Protein AF-A0A929HVC9-F1 (afdb_monomer)

Radius of gyration: 13.67 Å; Cα contacts (8 Å, |Δi|>4): 60; chains: 1; bounding box: 38×27×30 Å

Solvent-accessible surface area (backbone atoms only — not comparable to full-atom values): 5868 Å² total; per-residue (Å²): 137,88,75,85,56,88,91,49,75,84,80,54,59,65,69,59,40,28,54,51,38,37,42,40,75,72,68,64,44,49,73,66,63,51,45,74,68,36,89,44,72,69,48,35,48,42,48,53,56,51,56,54,74,76,51,55,70,66,62,51,48,63,79,40,71,88,71,69,91,45,94,88,59,50,67,64,58,53,49,54,51,50,49,53,54,34,52,51,53,55,67,66,68,75,122

Secondary structure (DSSP, 8-state):
-----TT-GGGS-HHHHHHHHHHHHTS---HHHHHHH--SHHHHHHHHHHHGGGS-HHHHHHHHTTT-S-TT--HHHHHHHHHHHHHHHHHH---

Foldseek 3Di:
DDDPPVPAPVVADLVLLLVLLCCCPVVVDDLVNQCVVDPDPNSNVSSVLSVCLPPDLVVVCVVCVPPDPDPVDDVSVRSVVSVVVSVVVNVVPPD

Structure (mmCIF, N/CA/C/O backbone):
data_AF-A0A929HVC9-F1
#
_entry.id   AF-A0A929HVC9-F1
#
loop_
_atom_site.group_PDB
_atom_site.id
_atom_site.type_symbol
_atom_site.label_atom_id
_atom_site.label_alt_id
_atom_site.label_comp_id
_atom_site.label_asym_id
_atom_site.label_entity_id
_atom_site.label_seq_id
_atom_site.pdbx_PDB_ins_code
_atom_site.Cartn_x
_atom_site.Cartn_y
_atom_site.Cartn_z
_atom_site.occupancy
_atom_site.B_iso_or_equiv
_atom_site.auth_seq_id
_atom_site.auth_comp_id
_atom_site.auth_asym_id
_atom_site.auth_atom_id
_atom_site.pdbx_PDB_model_num
ATOM 1 N N . MET A 1 1 ? 26.006 -8.790 4.795 1.00 39.56 1 MET A N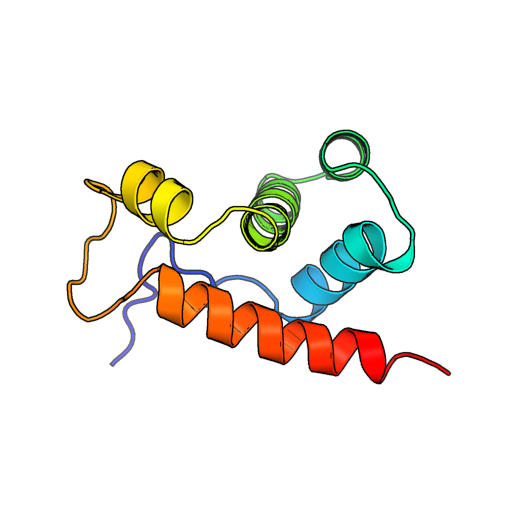 1
ATOM 2 C CA . MET A 1 1 ? 24.552 -8.934 5.046 1.00 39.56 1 MET A CA 1
ATOM 3 C C . MET A 1 1 ? 24.078 -7.722 5.834 1.00 39.56 1 MET A C 1
ATOM 5 O O . MET A 1 1 ? 24.870 -7.218 6.614 1.00 39.56 1 MET A O 1
ATOM 9 N N . ASN A 1 2 ? 22.846 -7.261 5.589 1.00 45.41 2 ASN A N 1
ATOM 10 C CA . ASN A 1 2 ? 22.229 -5.994 6.030 1.00 45.41 2 ASN A CA 1
ATOM 11 C C . ASN A 1 2 ? 22.705 -4.718 5.319 1.00 45.41 2 ASN A C 1
ATOM 13 O O . ASN A 1 2 ? 23.538 -3.968 5.814 1.00 45.41 2 ASN A O 1
ATOM 17 N N . LYS A 1 3 ? 22.084 -4.430 4.173 1.00 42.53 3 LYS A N 1
ATOM 18 C CA . LYS A 1 3 ? 21.733 -3.056 3.810 1.00 42.53 3 LYS A CA 1
ATOM 19 C C . LYS A 1 3 ? 20.222 -3.061 3.669 1.00 42.53 3 LYS A C 1
ATOM 21 O O . LYS A 1 3 ? 19.734 -3.718 2.759 1.00 42.53 3 LYS A O 1
ATOM 26 N N . ASP A 1 4 ? 19.511 -2.415 4.586 1.00 48.88 4 ASP A N 1
ATOM 27 C CA . ASP A 1 4 ? 18.119 -2.029 4.358 1.00 48.88 4 ASP A CA 1
ATOM 28 C C . ASP A 1 4 ? 18.124 -1.164 3.089 1.00 48.88 4 ASP A C 1
ATOM 30 O O . ASP A 1 4 ? 18.659 -0.048 3.132 1.00 48.88 4 ASP A O 1
ATOM 34 N N . PRO A 1 5 ? 17.679 -1.668 1.924 1.00 55.66 5 PRO A N 1
ATOM 35 C CA . PRO A 1 5 ? 17.754 -0.887 0.704 1.00 55.66 5 PRO A CA 1
ATOM 36 C C . PRO A 1 5 ? 16.753 0.251 0.868 1.00 55.66 5 PRO A C 1
ATOM 38 O O . PRO A 1 5 ? 15.561 0.010 1.094 1.00 55.66 5 PRO A O 1
ATOM 41 N N . LYS A 1 6 ? 17.226 1.499 0.802 1.00 57.09 6 LYS A N 1
ATOM 42 C CA . LYS A 1 6 ? 16.339 2.664 0.805 1.00 57.09 6 LYS A CA 1
ATOM 43 C C . LYS A 1 6 ? 15.305 2.457 -0.309 1.00 57.09 6 LYS A C 1
ATOM 45 O O . LYS A 1 6 ? 15.669 2.258 -1.458 1.00 57.09 6 LYS A O 1
ATOM 50 N N . GLY A 1 7 ? 14.021 2.437 0.050 1.00 63.19 7 GLY A N 1
ATOM 51 C CA . GLY A 1 7 ? 12.928 2.210 -0.906 1.00 63.19 7 GLY A CA 1
ATOM 52 C C . GLY A 1 7 ? 12.459 0.756 -1.070 1.00 63.19 7 GLY A C 1
ATOM 53 O O . GLY A 1 7 ? 11.621 0.499 -1.927 1.00 63.19 7 GLY A O 1
ATOM 54 N N . CYS A 1 8 ? 12.933 -0.194 -0.257 1.00 74.19 8 CYS A N 1
ATOM 55 C CA . CYS A 1 8 ? 12.420 -1.567 -0.272 1.00 74.19 8 CYS A CA 1
ATOM 56 C C . CYS A 1 8 ? 11.123 -1.720 0.541 1.00 74.19 8 CYS A C 1
ATOM 58 O O . CYS A 1 8 ? 11.011 -1.174 1.637 1.00 74.19 8 CYS A O 1
ATOM 60 N N . PHE A 1 9 ? 10.179 -2.540 0.065 1.00 75.94 9 PHE A N 1
ATOM 61 C CA . PHE A 1 9 ? 8.954 -2.867 0.809 1.00 75.94 9 PHE A CA 1
ATOM 62 C C . PHE A 1 9 ? 9.227 -3.590 2.139 1.00 75.94 9 PHE A C 1
ATOM 64 O O . PHE A 1 9 ? 8.414 -3.514 3.054 1.00 75.94 9 PHE A O 1
ATOM 71 N N . CYS A 1 10 ? 10.379 -4.259 2.271 1.00 75.88 10 CYS A N 1
ATOM 72 C CA . CYS A 1 10 ? 10.752 -5.012 3.472 1.00 75.88 10 CYS A CA 1
ATOM 73 C C . CYS A 1 10 ? 10.900 -4.146 4.732 1.00 75.88 10 CYS A C 1
ATOM 75 O O . CYS A 1 10 ? 10.902 -4.694 5.830 1.00 75.88 10 CYS 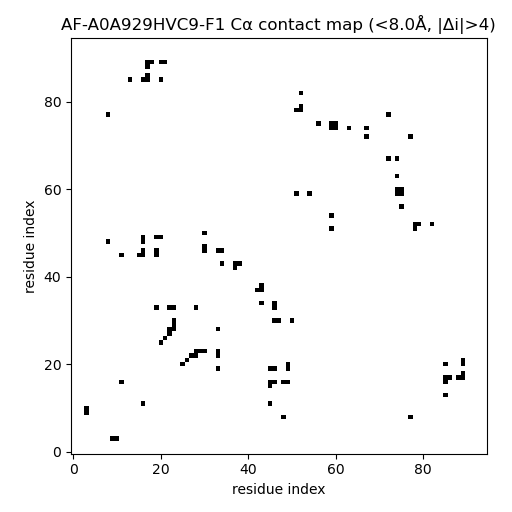A O 1
ATOM 77 N N . LYS A 1 11 ? 11.005 -2.816 4.592 1.00 83.00 11 LYS A N 1
ATOM 78 C CA . LYS A 1 11 ? 11.071 -1.897 5.738 1.00 83.00 11 LYS A CA 1
ATOM 79 C C . LYS A 1 11 ? 9.713 -1.674 6.415 1.00 83.00 11 LYS A C 1
ATOM 81 O O . LYS A 1 11 ? 9.666 -1.133 7.515 1.00 83.00 11 LYS A O 1
ATOM 86 N N . TYR A 1 12 ? 8.612 -2.043 5.756 1.00 88.00 12 TYR A N 1
ATOM 87 C CA . TYR A 1 12 ? 7.261 -1.835 6.272 1.00 88.00 12 TYR A CA 1
ATOM 88 C C . TYR A 1 12 ? 6.746 -3.072 6.998 1.00 88.00 12 TYR A C 1
ATOM 90 O O . TYR A 1 12 ? 7.067 -4.213 6.661 1.00 88.00 12 TYR A O 1
ATOM 98 N N . SER A 1 13 ? 5.895 -2.840 7.994 1.00 90.88 13 SER A N 1
ATOM 99 C CA . SER A 1 13 ? 5.253 -3.920 8.732 1.00 90.88 13 SER A CA 1
ATOM 100 C C . SER A 1 13 ? 4.240 -4.634 7.845 1.00 90.88 13 SER A C 1
ATOM 102 O O . SER A 1 13 ? 3.237 -4.052 7.432 1.00 90.88 13 SER A O 1
ATOM 104 N N . ILE A 1 14 ? 4.451 -5.931 7.612 1.00 91.06 14 ILE A N 1
ATOM 105 C CA . ILE A 1 14 ? 3.517 -6.742 6.824 1.00 91.06 14 ILE A CA 1
ATOM 106 C C . ILE A 1 14 ? 2.109 -6.775 7.438 1.00 91.06 14 ILE A C 1
ATOM 108 O O . ILE A 1 14 ? 1.122 -6.812 6.712 1.00 91.06 14 ILE A O 1
ATOM 112 N N . ASN A 1 15 ? 2.001 -6.682 8.769 1.00 93.38 15 ASN A N 1
ATOM 113 C CA . ASN A 1 15 ? 0.713 -6.598 9.457 1.00 93.38 15 ASN A CA 1
ATOM 114 C C . ASN A 1 15 ? -0.021 -5.295 9.121 1.00 93.38 15 ASN A C 1
ATOM 116 O O . ASN A 1 15 ? -1.213 -5.332 8.835 1.00 93.38 15 ASN A O 1
ATOM 120 N N . LYS A 1 16 ? 0.695 -4.164 9.098 1.00 94.94 16 LYS A N 1
ATOM 121 C CA . LYS A 1 16 ? 0.113 -2.860 8.753 1.00 94.94 16 LYS A CA 1
ATOM 122 C C . LYS A 1 16 ? -0.315 -2.806 7.293 1.00 94.94 16 LYS A C 1
ATOM 124 O O . LYS A 1 16 ? -1.443 -2.423 6.999 1.00 94.94 16 LYS A O 1
ATOM 129 N N . LEU A 1 17 ? 0.531 -3.311 6.396 1.00 95.38 17 LEU A N 1
ATOM 130 C CA . LEU A 1 17 ? 0.181 -3.460 4.984 1.00 95.38 17 LEU A CA 1
ATOM 131 C C . LEU A 1 17 ? -1.043 -4.366 4.787 1.00 95.38 17 LEU A C 1
ATOM 133 O O . LEU A 1 17 ? -1.885 -4.069 3.945 1.00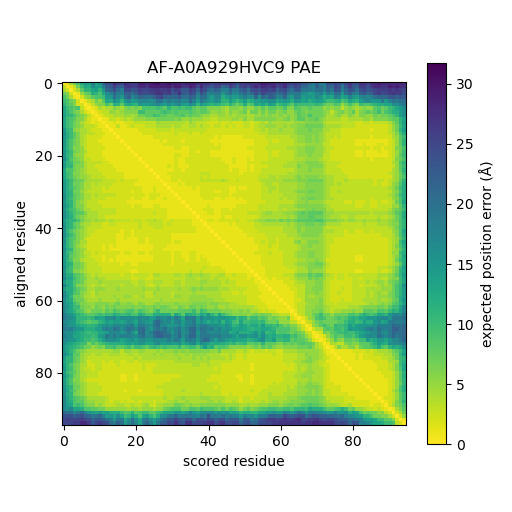 95.38 17 LEU A O 1
ATOM 137 N N . ALA A 1 18 ? -1.179 -5.444 5.565 1.00 95.69 18 ALA A N 1
ATOM 138 C CA . ALA A 1 18 ? -2.349 -6.317 5.502 1.00 95.69 18 ALA A CA 1
ATOM 139 C C . ALA A 1 18 ? -3.633 -5.629 5.989 1.00 95.69 18 ALA A C 1
ATOM 141 O O . ALA A 1 18 ? -4.687 -5.828 5.387 1.00 95.69 18 ALA A O 1
ATOM 142 N N . ASP A 1 19 ? -3.556 -4.803 7.034 1.00 95.31 19 ASP A N 1
ATOM 143 C CA . ASP A 1 19 ? -4.707 -4.038 7.524 1.00 95.31 19 ASP A CA 1
ATOM 144 C C . ASP A 1 19 ? -5.161 -2.999 6.480 1.00 95.31 19 ASP A C 1
ATOM 146 O O . ASP A 1 19 ? -6.350 -2.902 6.169 1.00 95.31 19 ASP A O 1
ATOM 150 N N . VAL A 1 20 ? -4.215 -2.297 5.846 1.00 96.62 20 VAL A N 1
ATOM 151 C CA . VAL A 1 20 ? -4.500 -1.369 4.737 1.00 96.62 20 VAL A CA 1
ATOM 152 C C . VAL A 1 20 ? -5.079 -2.108 3.524 1.00 96.62 20 VAL A C 1
ATOM 154 O O . VAL A 1 20 ? -6.070 -1.668 2.938 1.00 96.62 20 VAL A O 1
ATOM 157 N N . ALA A 1 21 ? -4.508 -3.259 3.160 1.00 96.25 21 ALA A N 1
ATOM 158 C CA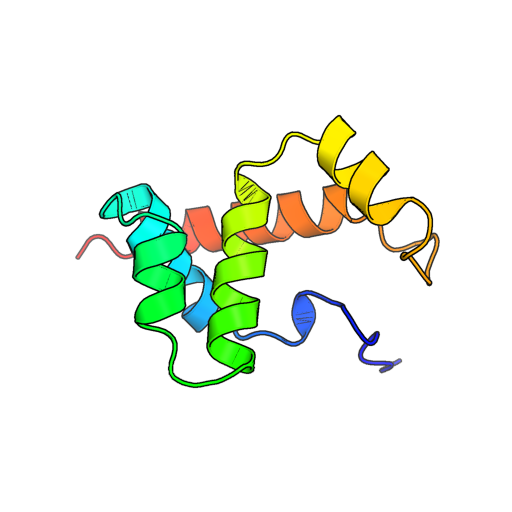 . ALA A 1 21 ? -4.995 -4.089 2.059 1.00 96.25 21 ALA A CA 1
ATOM 159 C C . ALA A 1 21 ? -6.406 -4.622 2.306 1.00 96.25 21 ALA A C 1
ATOM 161 O O . ALA A 1 21 ? -7.204 -4.665 1.373 1.00 96.25 21 ALA A O 1
ATOM 162 N N . ARG A 1 22 ? -6.751 -4.976 3.548 1.00 95.31 22 ARG A N 1
ATOM 163 C CA . ARG A 1 22 ? -8.126 -5.334 3.909 1.00 95.31 22 ARG A CA 1
ATOM 164 C C . ARG A 1 22 ? -9.073 -4.156 3.680 1.00 95.31 22 ARG A C 1
ATOM 166 O O . ARG A 1 22 ? -10.079 -4.327 2.995 1.00 95.31 22 ARG A O 1
ATOM 173 N N . GLY A 1 23 ? -8.713 -2.969 4.170 1.00 95.06 23 GLY A N 1
ATOM 174 C CA . GLY A 1 23 ? -9.497 -1.751 3.956 1.00 95.06 23 GLY A CA 1
ATOM 175 C C . GLY A 1 23 ? -9.760 -1.473 2.471 1.00 95.06 23 GLY A C 1
ATOM 176 O O . GLY A 1 23 ? -10.885 -1.182 2.074 1.00 95.06 23 GLY A O 1
ATOM 177 N N . LYS A 1 24 ? -8.737 -1.624 1.625 1.00 96.06 24 LYS A N 1
ATOM 178 C CA . LYS A 1 24 ? -8.853 -1.382 0.182 1.00 96.06 24 LYS A CA 1
ATOM 179 C C . LYS A 1 24 ? -9.630 -2.475 -0.562 1.00 96.06 24 LYS A C 1
ATOM 181 O O . LYS A 1 24 ? -10.529 -2.173 -1.340 1.00 96.06 24 LYS A O 1
ATOM 186 N N . PHE A 1 25 ? -9.267 -3.741 -0.360 1.00 94.56 25 PHE A N 1
ATOM 187 C CA . PHE A 1 25 ? -9.701 -4.848 -1.223 1.00 94.56 25 PHE A CA 1
ATOM 188 C C . PHE A 1 25 ? -10.893 -5.639 -0.700 1.00 94.56 25 PHE A C 1
ATOM 190 O O . PHE A 1 25 ? -11.589 -6.264 -1.494 1.00 94.56 25 PHE A O 1
ATOM 197 N N . VAL A 1 26 ? -11.122 -5.628 0.613 1.00 93.81 26 VAL A N 1
ATOM 198 C CA . VAL A 1 26 ? -12.2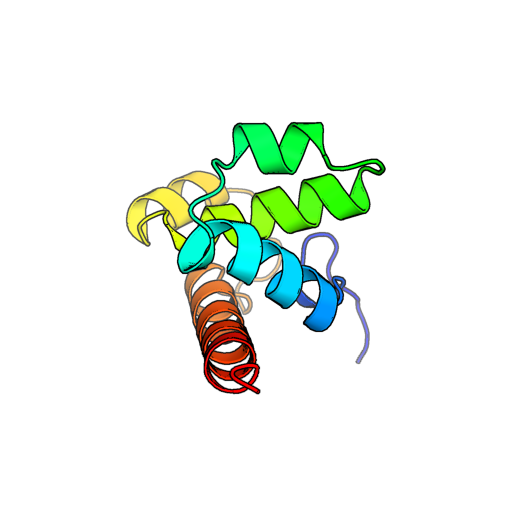36 -6.345 1.250 1.00 93.81 26 VAL A CA 1
ATOM 199 C C . VAL A 1 26 ? -13.346 -5.372 1.632 1.00 93.81 26 VAL A C 1
ATOM 201 O O . VAL A 1 26 ? -14.515 -5.656 1.410 1.00 93.81 26 VAL A O 1
ATOM 204 N N . GLU A 1 27 ? -12.983 -4.214 2.181 1.00 94.94 27 GLU A N 1
ATOM 205 C CA . GLU A 1 27 ? -13.941 -3.187 2.616 1.00 94.94 27 GLU A CA 1
ATOM 206 C C . GLU A 1 27 ? -14.212 -2.130 1.531 1.00 94.94 27 GLU A C 1
ATOM 208 O O . GLU A 1 27 ? -15.007 -1.219 1.742 1.00 94.94 27 GLU A O 1
ATOM 213 N N . HIS A 1 28 ? -13.572 -2.257 0.362 1.00 94.94 28 HIS A N 1
ATOM 214 C CA . HIS A 1 28 ? -13.763 -1.402 -0.816 1.00 94.94 28 HIS A CA 1
ATOM 215 C C . HIS A 1 28 ? -13.534 0.101 -0.581 1.00 94.94 28 HIS A C 1
ATOM 217 O O . HIS A 1 28 ? -14.098 0.937 -1.289 1.00 94.94 28 HIS A O 1
ATOM 223 N N . ARG A 1 29 ? -12.680 0.467 0.381 1.00 96.94 29 ARG A N 1
ATOM 224 C CA . ARG A 1 29 ? -12.283 1.865 0.593 1.00 96.94 29 ARG A CA 1
ATOM 225 C C . ARG A 1 29 ? -11.388 2.341 -0.548 1.00 96.94 29 ARG A C 1
ATOM 227 O O . ARG A 1 29 ? -10.481 1.621 -0.978 1.00 96.94 29 ARG A O 1
ATOM 234 N N . SER A 1 30 ? -11.609 3.565 -1.027 1.00 96.06 30 SER A N 1
ATOM 235 C CA . SER A 1 30 ? -10.779 4.119 -2.097 1.00 96.06 30 SER A CA 1
ATOM 236 C C . SER A 1 30 ? -9.363 4.429 -1.592 1.00 96.06 30 SER A C 1
ATOM 238 O O . SER A 1 30 ? -9.128 4.613 -0.396 1.00 96.06 30 SER A O 1
ATOM 240 N N . THR A 1 31 ? -8.392 4.519 -2.508 1.00 95.50 31 THR A N 1
ATOM 241 C CA . THR A 1 31 ? -7.033 4.961 -2.146 1.00 95.50 31 THR A CA 1
ATOM 242 C C . THR A 1 31 ? -7.045 6.373 -1.550 1.00 95.50 31 THR A C 1
ATOM 244 O O . THR A 1 31 ? -6.249 6.645 -0.656 1.00 95.50 31 THR A O 1
ATOM 247 N N . ILE A 1 32 ? -7.959 7.247 -1.994 1.00 96.50 32 ILE A N 1
ATOM 248 C CA . ILE A 1 32 ? -8.104 8.609 -1.460 1.00 96.50 32 ILE A CA 1
ATOM 249 C C . ILE A 1 32 ? -8.567 8.551 0.002 1.00 96.50 32 ILE A C 1
ATOM 251 O O . ILE A 1 32 ? -7.883 9.094 0.862 1.00 96.50 32 ILE A O 1
ATOM 255 N N . ASP A 1 33 ? -9.626 7.794 0.312 1.00 97.25 33 ASP A N 1
ATOM 256 C CA . ASP A 1 33 ? -10.144 7.677 1.689 1.00 97.25 33 ASP A CA 1
ATOM 257 C C . ASP A 1 33 ? -9.098 7.110 2.661 1.00 97.25 33 ASP A C 1
ATOM 259 O O . ASP A 1 33 ? -9.040 7.470 3.841 1.00 97.25 33 ASP A O 1
ATOM 263 N N . LEU A 1 34 ? -8.286 6.163 2.182 1.00 97.25 34 LEU A N 1
ATOM 264 C CA . LEU A 1 34 ? -7.203 5.564 2.959 1.00 97.25 34 LEU A CA 1
ATOM 265 C C . LEU A 1 34 ? -6.067 6.566 3.195 1.00 97.25 34 LEU A C 1
ATOM 267 O O . LEU A 1 34 ? -5.564 6.647 4.314 1.00 97.25 34 LEU A O 1
ATOM 271 N N . MET A 1 35 ? -5.705 7.353 2.178 1.00 97.12 35 MET A N 1
ATOM 272 C CA . MET A 1 35 ? -4.702 8.416 2.294 1.00 97.12 35 MET A CA 1
ATOM 273 C C . MET A 1 35 ? -5.139 9.525 3.253 1.00 97.12 35 MET A C 1
ATOM 275 O O . MET A 1 35 ? -4.330 9.986 4.053 1.00 97.12 35 MET A O 1
ATOM 279 N N . GLU A 1 36 ? -6.407 9.931 3.218 1.00 97.00 36 GLU A N 1
ATOM 280 C CA . GLU A 1 36 ? -6.952 10.944 4.133 1.00 97.00 36 GLU A CA 1
ATOM 281 C C . GLU A 1 36 ? -6.998 10.459 5.587 1.00 97.00 36 GLU A C 1
ATOM 283 O O . GLU A 1 36 ? -6.868 11.249 6.521 1.00 97.00 36 GLU A O 1
ATOM 288 N N . SER A 1 37 ? -7.142 9.148 5.792 1.00 95.25 37 SER A N 1
ATOM 289 C CA . SER A 1 37 ? -7.126 8.537 7.126 1.00 95.25 37 SER A CA 1
ATOM 290 C C . SER A 1 37 ? -5.717 8.341 7.697 1.00 95.25 37 SER A C 1
ATOM 292 O O . SER A 1 37 ? -5.583 8.091 8.898 1.00 95.25 37 SER A O 1
ATOM 294 N N . ALA A 1 38 ? -4.679 8.418 6.860 1.00 96.62 38 ALA A N 1
ATOM 295 C CA . ALA A 1 38 ? -3.293 8.223 7.263 1.00 96.62 38 ALA A CA 1
ATOM 296 C C . ALA A 1 38 ? -2.771 9.449 8.030 1.00 96.62 38 ALA A C 1
ATOM 298 O O . ALA A 1 38 ? -2.811 10.583 7.554 1.00 96.62 38 ALA A O 1
ATOM 299 N N . LYS A 1 39 ? -2.241 9.219 9.230 1.00 95.69 39 LYS A N 1
ATOM 300 C CA . LYS A 1 39 ? -1.777 10.256 10.165 1.00 95.69 39 LYS A CA 1
ATOM 301 C C . LYS A 1 39 ? -0.275 10.502 10.098 1.00 95.69 39 LYS A C 1
ATOM 303 O O . LYS A 1 39 ? 0.216 11.453 10.702 1.00 95.69 39 LYS A O 1
ATOM 308 N N . SER A 1 40 ? 0.464 9.645 9.401 1.00 95.12 40 SER A N 1
ATOM 309 C CA . SER A 1 40 ? 1.914 9.758 9.251 1.00 95.12 40 SER A CA 1
ATOM 310 C C . SER A 1 40 ? 2.355 9.461 7.824 1.00 95.12 40 SER A C 1
ATOM 312 O O . SER A 1 40 ? 1.659 8.774 7.080 1.00 95.12 40 SER A O 1
ATOM 314 N N . GLU A 1 41 ? 3.542 9.940 7.454 1.00 93.69 41 GLU A N 1
ATOM 315 C CA . GLU A 1 41 ? 4.141 9.625 6.151 1.00 93.69 41 GLU A CA 1
ATOM 316 C C . GLU A 1 41 ? 4.373 8.118 5.982 1.00 93.69 41 GLU A C 1
ATOM 318 O O . GLU A 1 41 ? 4.155 7.584 4.902 1.00 93.69 41 GLU A O 1
ATOM 323 N N . THR A 1 42 ? 4.701 7.401 7.062 1.00 92.38 42 THR A N 1
ATOM 324 C CA . THR A 1 42 ? 4.798 5.935 7.035 1.00 92.38 42 THR A CA 1
ATOM 325 C C . THR A 1 42 ? 3.462 5.281 6.683 1.00 92.38 42 THR A C 1
ATOM 327 O O . THR A 1 42 ? 3.430 4.372 5.862 1.00 92.38 42 THR A O 1
ATOM 330 N N . GLU A 1 43 ? 2.352 5.742 7.262 1.00 94.56 43 GLU A N 1
ATOM 331 C CA . GLU A 1 43 ? 1.022 5.203 6.939 1.00 94.56 43 GLU A CA 1
ATOM 332 C C . GLU A 1 43 ? 0.608 5.550 5.500 1.00 94.56 43 GLU A C 1
ATOM 334 O O . GLU A 1 43 ? 0.031 4.718 4.803 1.00 94.56 43 GLU A O 1
ATOM 339 N N . LYS A 1 44 ? 0.950 6.747 5.007 1.00 95.44 44 LYS A N 1
ATOM 340 C CA . LYS A 1 44 ? 0.722 7.115 3.598 1.00 95.44 44 LYS A CA 1
ATOM 341 C C . LYS A 1 44 ? 1.528 6.23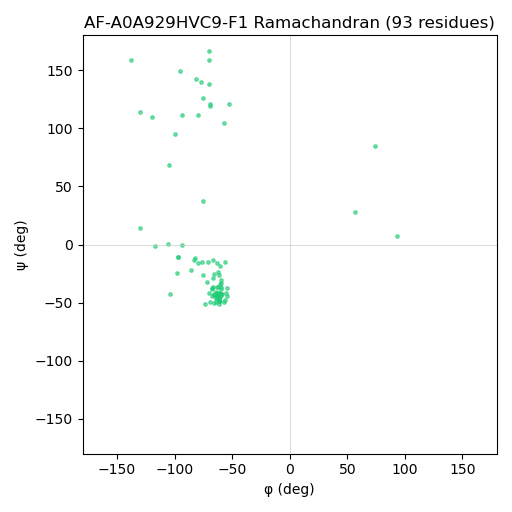5 2.647 1.00 95.44 44 LYS A C 1
ATOM 343 O O . LYS A 1 44 ? 0.998 5.777 1.636 1.00 95.44 44 LYS A O 1
ATOM 348 N N . ASP A 1 45 ? 2.782 5.957 2.985 1.00 93.19 45 ASP A N 1
ATOM 349 C CA . ASP A 1 45 ? 3.621 5.029 2.234 1.00 93.19 45 ASP A CA 1
ATOM 350 C C . ASP A 1 45 ? 3.004 3.620 2.196 1.00 93.19 45 ASP A C 1
ATOM 352 O O . ASP A 1 45 ? 2.975 2.988 1.141 1.00 93.19 45 ASP A O 1
ATOM 356 N N . GLU A 1 46 ? 2.471 3.127 3.318 1.00 95.19 46 GLU A N 1
ATOM 357 C CA . GLU A 1 46 ? 1.777 1.834 3.380 1.00 95.19 46 GLU A CA 1
ATOM 358 C C . GLU A 1 46 ? 0.567 1.801 2.428 1.00 95.19 46 GLU A C 1
ATOM 360 O O . GLU A 1 46 ? 0.400 0.839 1.671 1.00 95.19 46 GLU A O 1
ATOM 365 N N . VAL A 1 47 ? -0.231 2.876 2.389 1.00 96.38 47 VAL A N 1
ATOM 366 C CA . VAL A 1 47 ? -1.349 3.033 1.440 1.00 96.38 47 VAL A CA 1
ATOM 367 C C . VAL A 1 47 ? -0.870 3.068 -0.009 1.00 96.38 47 VAL A C 1
ATOM 369 O O . VAL A 1 47 ? -1.469 2.413 -0.871 1.00 96.38 47 VAL A O 1
ATOM 372 N N . ALA A 1 48 ? 0.216 3.787 -0.296 1.00 92.94 48 ALA A N 1
ATOM 373 C CA . ALA A 1 48 ? 0.799 3.845 -1.632 1.00 92.94 48 ALA A CA 1
ATOM 374 C C . ALA A 1 48 ? 1.266 2.458 -2.097 1.00 92.94 48 ALA A C 1
ATOM 376 O O . ALA A 1 48 ? 0.931 2.033 -3.202 1.00 92.94 48 ALA A O 1
ATOM 377 N N . ILE A 1 49 ? 1.967 1.715 -1.238 1.00 92.38 49 ILE A N 1
ATOM 378 C CA . ILE A 1 49 ? 2.480 0.371 -1.537 1.00 92.38 49 ILE A CA 1
ATOM 379 C C . ILE A 1 49 ? 1.347 -0.598 -1.843 1.00 92.38 49 ILE A C 1
ATOM 381 O O . ILE A 1 49 ? 1.398 -1.299 -2.852 1.00 92.38 49 ILE A O 1
ATOM 385 N N . VAL A 1 50 ? 0.315 -0.626 -1.000 1.00 94.62 50 VAL A N 1
ATOM 386 C CA . VAL A 1 50 ? -0.854 -1.485 -1.222 1.00 94.62 50 VAL A CA 1
ATOM 387 C C . VAL A 1 50 ? -1.576 -1.098 -2.513 1.00 94.62 50 VAL A C 1
ATOM 389 O O . VAL A 1 50 ? -2.030 -1.969 -3.252 1.00 94.62 50 VAL A O 1
ATOM 392 N N . SER A 1 51 ? -1.635 0.195 -2.837 1.00 93.81 51 SER A N 1
ATOM 393 C CA . SER A 1 51 ? -2.254 0.667 -4.079 1.00 93.81 51 SER A CA 1
ATOM 394 C C . SER A 1 51 ? -1.503 0.214 -5.338 1.00 93.81 51 SER A C 1
ATOM 396 O O . SER A 1 51 ? -2.131 0.023 -6.377 1.00 93.81 51 SER A O 1
ATOM 398 N N . LEU A 1 52 ? -0.194 -0.063 -5.256 1.00 91.00 52 LEU A N 1
ATOM 399 C CA . LEU A 1 52 ? 0.574 -0.626 -6.377 1.00 91.00 52 LEU A CA 1
ATOM 400 C C . LEU A 1 52 ? 0.154 -2.057 -6.750 1.00 91.00 52 LEU A C 1
ATOM 402 O O . LEU A 1 52 ? 0.552 -2.544 -7.810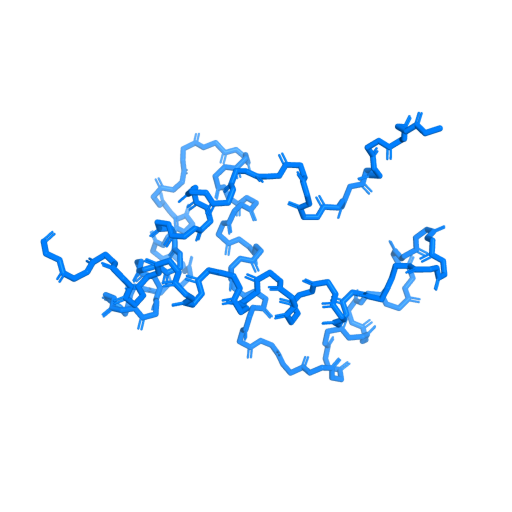 1.00 91.00 52 LEU A O 1
ATOM 406 N N . PHE A 1 53 ? -0.626 -2.751 -5.913 1.00 92.50 53 PHE A N 1
ATOM 407 C CA . PHE A 1 53 ? -1.099 -4.112 -6.200 1.00 92.50 53 PHE A CA 1
ATOM 408 C C . PHE A 1 53 ? -2.153 -4.180 -7.310 1.00 92.50 53 PHE A C 1
ATOM 410 O O . PHE A 1 53 ? -2.373 -5.280 -7.832 1.00 92.50 53 PHE A O 1
ATOM 417 N N . ASP A 1 54 ? -2.751 -3.038 -7.663 1.00 90.94 54 ASP A N 1
ATOM 418 C CA . ASP A 1 54 ? -3.741 -2.885 -8.741 1.00 90.94 54 ASP A CA 1
ATOM 419 C C . ASP A 1 54 ? -3.143 -2.388 -10.053 1.00 90.94 54 ASP A C 1
ATOM 421 O O . ASP A 1 54 ? -3.809 -2.392 -11.083 1.00 90.94 54 ASP A O 1
ATOM 425 N N . VAL A 1 55 ? -1.887 -1.954 -10.021 1.00 90.62 55 VAL A N 1
ATOM 426 C CA . VAL A 1 55 ? -1.169 -1.508 -11.213 1.00 90.62 55 VAL A CA 1
ATOM 427 C C . VAL A 1 55 ? -0.732 -2.747 -11.996 1.00 90.62 55 VAL A C 1
ATOM 429 O O . VAL A 1 55 ? -0.302 -3.743 -11.409 1.00 90.62 55 VAL A O 1
ATOM 432 N N . ASP A 1 56 ? -0.820 -2.737 -13.319 1.00 91.75 56 ASP A N 1
ATOM 433 C CA . ASP A 1 56 ? -0.296 -3.833 -14.136 1.00 91.75 56 ASP A CA 1
ATOM 434 C C . ASP A 1 56 ? 1.249 -3.864 -14.116 1.00 91.75 56 ASP A C 1
ATOM 436 O O . ASP A 1 56 ? 1.913 -2.960 -13.601 1.00 91.75 56 ASP A O 1
ATOM 440 N N . ASP A 1 57 ? 1.846 -4.966 -14.578 1.00 89.81 57 ASP A N 1
ATOM 441 C CA . ASP A 1 57 ? 3.307 -5.125 -14.543 1.00 89.81 57 ASP A CA 1
ATOM 442 C C . ASP A 1 57 ? 4.023 -4.131 -15.475 1.00 89.81 57 ASP A C 1
ATOM 444 O O . ASP A 1 57 ? 5.098 -3.650 -15.118 1.00 89.81 57 ASP A O 1
ATOM 448 N N . GLU A 1 58 ? 3.449 -3.816 -16.640 1.00 88.50 58 GLU A N 1
ATOM 449 C CA . GLU A 1 58 ? 4.075 -2.951 -17.648 1.00 88.50 58 GLU A CA 1
ATOM 450 C C . GLU A 1 58 ? 4.148 -1.511 -17.139 1.00 88.50 58 GLU A C 1
ATOM 452 O O . GLU A 1 58 ? 5.235 -0.929 -17.083 1.00 88.50 58 GLU A O 1
ATOM 457 N N . THR A 1 59 ? 3.024 -0.994 -16.640 1.00 88.88 59 THR A N 1
ATOM 458 C CA . THR A 1 59 ? 2.939 0.321 -16.001 1.00 88.88 59 THR A CA 1
ATOM 459 C C . THR A 1 59 ? 3.874 0.408 -14.796 1.00 88.88 59 THR A C 1
ATOM 461 O O . THR A 1 59 ? 4.581 1.401 -14.622 1.00 88.88 59 THR A O 1
ATOM 464 N N . LEU A 1 60 ? 3.941 -0.633 -13.955 1.00 87.00 60 LEU A N 1
ATOM 465 C CA . LEU A 1 60 ? 4.848 -0.633 -12.804 1.00 87.00 60 LEU A CA 1
ATOM 466 C C . LEU A 1 60 ? 6.318 -0.543 -13.235 1.00 87.00 60 LEU A C 1
ATOM 468 O O . LEU A 1 60 ? 7.093 0.198 -12.628 1.00 87.00 60 LEU A O 1
ATOM 472 N N . VAL A 1 61 ? 6.711 -1.305 -14.257 1.00 84.81 61 VAL A N 1
ATOM 473 C CA . VAL A 1 61 ? 8.078 -1.278 -14.792 1.00 84.81 61 VAL A CA 1
ATOM 474 C C . VAL A 1 61 ? 8.397 0.096 -15.373 1.00 84.81 61 VAL A C 1
ATOM 476 O O . VAL A 1 61 ? 9.474 0.627 -15.106 1.00 84.81 61 VAL A O 1
ATOM 479 N N . GLU A 1 62 ? 7.466 0.700 -16.111 1.00 85.62 62 GLU A N 1
ATOM 480 C CA . GLU A 1 62 ? 7.632 2.041 -16.667 1.00 85.62 62 GLU A CA 1
ATOM 481 C C . GLU A 1 62 ? 7.821 3.102 -15.571 1.00 85.62 62 GLU A C 1
ATOM 483 O O . GLU A 1 62 ? 8.785 3.870 -15.615 1.00 85.62 62 GLU A O 1
ATOM 488 N N . LEU A 1 63 ? 6.982 3.082 -14.529 1.00 81.31 63 LEU A N 1
ATOM 489 C CA . LEU A 1 63 ? 7.074 4.000 -13.386 1.00 81.31 63 LEU A CA 1
ATOM 490 C C . LEU A 1 63 ? 8.400 3.880 -12.615 1.00 81.31 63 LEU A C 1
ATOM 492 O O . LEU A 1 63 ? 8.846 4.838 -11.973 1.00 81.31 63 LEU A O 1
ATOM 496 N N . MET A 1 64 ? 9.035 2.707 -12.668 1.00 78.00 64 MET A N 1
ATOM 497 C CA . MET A 1 64 ? 10.230 2.368 -11.890 1.00 78.00 64 MET A CA 1
ATOM 498 C C . MET A 1 64 ? 11.522 2.348 -12.715 1.00 78.00 64 MET A C 1
ATOM 500 O O . MET A 1 64 ? 12.594 2.131 -12.147 1.00 78.00 64 MET A O 1
ATOM 504 N N . LYS A 1 65 ? 11.446 2.633 -14.023 1.00 70.56 65 LYS A N 1
ATOM 505 C CA . LYS A 1 65 ? 12.506 2.417 -15.028 1.00 70.56 65 LYS A CA 1
ATOM 506 C C . LYS A 1 65 ? 13.855 3.098 -14.735 1.00 70.56 65 LYS A C 1
ATOM 508 O O . LYS A 1 65 ? 14.856 2.698 -15.308 1.00 70.56 65 LYS A O 1
ATOM 513 N N . ASN A 1 66 ? 13.905 4.060 -13.809 1.00 66.12 66 ASN A N 1
ATOM 514 C CA . ASN A 1 66 ? 15.127 4.767 -13.389 1.00 66.12 66 ASN A CA 1
ATOM 515 C C . ASN A 1 66 ? 15.321 4.823 -11.859 1.00 66.12 66 ASN A C 1
ATOM 517 O O . ASN A 1 66 ? 16.093 5.641 -11.367 1.00 66.12 66 ASN A O 1
ATOM 521 N N . LYS A 1 67 ? 14.572 4.021 -11.090 1.00 67.50 67 LYS A N 1
ATOM 522 C CA . LYS A 1 67 ? 14.534 4.105 -9.615 1.00 67.50 67 LYS A CA 1
ATOM 523 C C . LYS A 1 67 ? 15.039 2.851 -8.899 1.00 67.50 67 LYS A C 1
ATOM 525 O O . LYS A 1 67 ? 15.049 2.820 -7.672 1.00 67.50 67 LYS A O 1
ATOM 530 N N . LEU A 1 68 ? 15.424 1.815 -9.640 1.00 62.78 68 LEU A N 1
ATOM 531 C CA . LEU A 1 68 ? 15.916 0.565 -9.067 1.00 62.78 68 LEU A CA 1
ATOM 532 C C . LEU A 1 68 ? 17.441 0.611 -8.969 1.00 62.78 68 LEU A C 1
ATOM 534 O O . LEU A 1 68 ? 18.132 0.624 -9.979 1.00 62.78 68 LEU A O 1
ATOM 538 N N . GLU A 1 69 ? 17.951 0.655 -7.739 1.00 58.41 69 GLU A N 1
ATOM 539 C CA . GLU A 1 69 ? 19.393 0.708 -7.453 1.00 58.41 69 GLU A CA 1
ATOM 540 C C . GLU A 1 69 ? 20.069 -0.678 -7.475 1.00 58.41 69 GLU A C 1
ATOM 542 O O . GLU A 1 69 ? 21.295 -0.759 -7.488 1.00 58.41 69 GLU A O 1
ATOM 547 N N . ASP A 1 70 ? 19.298 -1.774 -7.465 1.00 64.69 70 ASP A N 1
ATOM 548 C CA . ASP A 1 70 ? 19.820 -3.147 -7.440 1.00 64.69 70 ASP A CA 1
ATOM 549 C C . ASP A 1 70 ? 19.161 -3.991 -8.539 1.00 64.69 70 ASP A C 1
ATOM 551 O O . ASP A 1 70 ? 17.969 -4.293 -8.472 1.00 64.69 70 ASP A O 1
ATOM 555 N N . GLU A 1 71 ? 19.951 -4.418 -9.526 1.00 61.41 71 GLU A N 1
ATOM 556 C CA . GLU A 1 71 ? 19.514 -5.290 -10.628 1.00 61.41 71 GLU A CA 1
ATOM 557 C C . GLU A 1 71 ? 18.989 -6.657 -10.146 1.00 61.41 71 GLU A C 1
ATOM 559 O O . GLU A 1 71 ? 18.260 -7.338 -10.866 1.00 61.41 71 GLU A O 1
ATOM 564 N N . ARG A 1 72 ? 19.308 -7.065 -8.909 1.00 63.66 72 ARG A N 1
ATOM 565 C CA . ARG A 1 72 ? 18.789 -8.299 -8.290 1.00 63.66 72 ARG A CA 1
ATOM 566 C C . ARG A 1 72 ? 17.396 -8.110 -7.686 1.00 63.66 72 ARG A C 1
ATOM 568 O O . ARG A 1 72 ? 16.754 -9.093 -7.317 1.00 63.66 72 ARG A O 1
ATOM 575 N N . CYS A 1 73 ? 16.923 -6.869 -7.566 1.00 69.06 73 CYS A N 1
ATOM 576 C CA . CYS A 1 73 ? 15.609 -6.528 -7.039 1.00 69.06 73 CYS A CA 1
ATOM 577 C C . CYS A 1 73 ? 14.636 -6.244 -8.191 1.00 69.06 73 CYS A C 1
ATOM 579 O O . CYS A 1 73 ? 14.535 -5.127 -8.697 1.00 69.06 73 CYS A O 1
ATOM 581 N N . SER A 1 74 ? 13.876 -7.261 -8.603 1.00 80.06 74 SER A N 1
ATOM 582 C CA . SER A 1 74 ? 12.764 -7.058 -9.536 1.00 80.06 74 SER A CA 1
ATOM 583 C C . SER A 1 74 ? 11.556 -6.519 -8.777 1.00 80.06 74 SER A C 1
ATOM 585 O O . SER A 1 74 ? 10.930 -7.247 -8.004 1.00 80.06 74 SER A O 1
ATOM 587 N N . VAL A 1 75 ? 11.194 -5.256 -9.024 1.00 81.12 75 VAL A N 1
ATOM 588 C CA . VAL A 1 75 ? 10.019 -4.616 -8.404 1.00 81.12 75 VAL A CA 1
ATOM 589 C C . VAL A 1 75 ? 8.741 -5.427 -8.622 1.00 81.12 75 VAL A C 1
ATOM 591 O O . VAL A 1 75 ? 7.931 -5.572 -7.707 1.00 81.12 75 VAL A O 1
ATOM 594 N N . VAL A 1 76 ? 8.608 -6.036 -9.803 1.00 86.81 76 VAL A N 1
ATOM 595 C CA . VAL A 1 76 ? 7.495 -6.920 -10.157 1.00 86.81 76 VAL A CA 1
ATOM 596 C C . VAL A 1 76 ? 7.494 -8.160 -9.266 1.00 86.81 76 VAL A C 1
ATOM 598 O O . VAL A 1 76 ? 6.465 -8.497 -8.675 1.00 86.81 76 VAL A O 1
ATOM 601 N N . SER A 1 77 ? 8.641 -8.830 -9.128 1.00 87.31 77 SER A N 1
ATOM 602 C CA . SER A 1 77 ? 8.765 -10.029 -8.293 1.00 87.31 77 SER A CA 1
ATOM 603 C C . SER A 1 77 ? 8.512 -9.718 -6.818 1.00 87.31 77 SER A C 1
ATOM 605 O O . SER A 1 77 ? 7.745 -10.429 -6.167 1.00 87.31 77 SER A O 1
ATOM 607 N N . CYS A 1 78 ? 9.092 -8.633 -6.300 1.00 86.62 78 CYS A N 1
ATOM 608 C CA . CYS A 1 78 ? 8.906 -8.198 -4.918 1.00 86.62 78 CYS A CA 1
ATOM 609 C C . CYS A 1 78 ? 7.442 -7.856 -4.627 1.00 86.62 78 CYS A C 1
ATOM 611 O O . CYS A 1 78 ? 6.891 -8.332 -3.634 1.00 86.62 78 CYS A O 1
ATOM 613 N N . ARG A 1 79 ? 6.780 -7.109 -5.520 1.00 90.44 79 ARG A N 1
ATOM 614 C CA . ARG A 1 79 ? 5.353 -6.803 -5.396 1.00 90.44 79 ARG A CA 1
ATOM 615 C C . ARG A 1 79 ? 4.501 -8.068 -5.408 1.00 90.44 79 ARG A C 1
ATOM 617 O O . ARG A 1 79 ? 3.638 -8.222 -4.550 1.00 90.44 79 ARG A O 1
ATOM 624 N N . LYS A 1 80 ? 4.726 -8.983 -6.359 1.00 91.44 80 LYS A N 1
ATOM 625 C CA . LYS A 1 80 ? 3.964 -10.242 -6.460 1.00 91.44 80 LYS A CA 1
ATOM 626 C C . LYS A 1 80 ? 4.135 -11.107 -5.213 1.00 91.44 80 LYS A C 1
ATOM 628 O O . LYS A 1 80 ? 3.156 -11.668 -4.727 1.00 91.44 80 LYS A O 1
ATOM 633 N N . MET A 1 81 ? 5.356 -11.203 -4.689 1.00 91.06 81 MET A N 1
ATOM 634 C CA . MET A 1 81 ? 5.639 -11.926 -3.450 1.00 91.06 81 MET A CA 1
ATOM 635 C C . MET A 1 81 ? 4.885 -11.309 -2.267 1.00 91.06 81 MET A C 1
ATOM 637 O O . MET A 1 81 ? 4.160 -12.020 -1.574 1.00 91.06 81 MET A O 1
ATOM 641 N N . LEU A 1 82 ? 5.002 -9.992 -2.080 1.00 92.00 82 LEU A N 1
ATOM 642 C CA . LEU A 1 82 ? 4.335 -9.271 -0.998 1.00 92.00 82 LEU A CA 1
ATOM 643 C C . LEU A 1 82 ? 2.806 -9.388 -1.087 1.00 92.00 82 LEU A C 1
ATOM 645 O O . LEU A 1 82 ? 2.156 -9.709 -0.094 1.00 92.00 82 LEU A O 1
A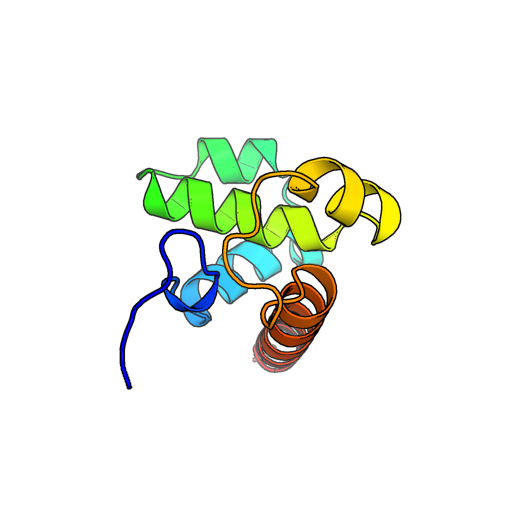TOM 649 N N . LYS A 1 83 ? 2.238 -9.206 -2.288 1.00 93.62 83 LYS A N 1
ATOM 650 C CA . LYS A 1 83 ? 0.801 -9.361 -2.548 1.00 93.62 83 LYS A CA 1
ATOM 651 C C . LYS A 1 83 ? 0.313 -10.749 -2.136 1.00 93.62 83 LYS A C 1
ATOM 653 O O . LYS A 1 83 ? -0.656 -10.844 -1.396 1.00 93.62 83 LYS A O 1
ATOM 658 N N . ARG A 1 84 ? 1.018 -11.819 -2.524 1.00 93.44 84 ARG A N 1
ATOM 659 C CA . ARG A 1 84 ? 0.664 -13.200 -2.135 1.00 93.44 84 ARG A CA 1
ATOM 660 C C . ARG A 1 84 ? 0.693 -13.417 -0.622 1.00 93.44 84 ARG A C 1
ATOM 662 O O . ARG A 1 84 ? -0.192 -14.085 -0.094 1.00 93.44 84 ARG A O 1
ATOM 669 N N . GLN A 1 85 ? 1.691 -12.871 0.074 1.00 92.31 85 GLN A N 1
ATOM 670 C CA . GLN A 1 85 ? 1.770 -12.989 1.533 1.00 92.31 85 GLN A CA 1
ATOM 671 C C . GLN A 1 85 ? 0.590 -12.282 2.209 1.00 92.31 85 GLN A C 1
ATOM 673 O O . GLN A 1 85 ? -0.078 -12.873 3.056 1.00 92.31 85 GLN A O 1
ATOM 678 N N . ILE A 1 86 ? 0.289 -11.052 1.787 1.00 93.88 86 ILE A N 1
ATOM 679 C CA . ILE A 1 86 ? -0.828 -10.266 2.319 1.00 93.88 86 ILE A CA 1
ATOM 680 C C . ILE A 1 86 ? -2.176 -10.914 1.994 1.00 93.88 86 ILE A C 1
ATOM 682 O O . ILE A 1 86 ? -3.022 -11.014 2.877 1.00 93.88 86 ILE A O 1
ATOM 686 N N . GLU A 1 87 ? -2.370 -11.408 0.768 1.00 92.94 87 GLU A N 1
ATOM 687 C CA . GLU A 1 87 ? -3.568 -12.159 0.378 1.00 92.94 87 GLU A CA 1
ATOM 688 C C . GLU A 1 87 ? -3.799 -13.363 1.294 1.00 92.94 87 GLU A C 1
ATOM 690 O O . GLU A 1 87 ? -4.931 -13.614 1.703 1.00 92.94 87 GLU A O 1
ATOM 695 N N . GLY A 1 88 ? -2.731 -14.087 1.645 1.00 91.69 88 GLY A N 1
ATOM 696 C CA . GLY A 1 88 ? -2.790 -15.147 2.644 1.00 91.69 88 GLY A CA 1
ATOM 697 C C . GLY A 1 88 ? -3.301 -14.621 3.984 1.00 91.69 88 GLY A C 1
ATOM 698 O O . GLY A 1 88 ? -4.255 -15.158 4.529 1.00 91.69 88 GLY A O 1
ATOM 699 N N . MET A 1 89 ? -2.737 -13.524 4.487 1.00 91.06 89 MET A N 1
ATOM 700 C CA . MET A 1 89 ? -3.117 -12.953 5.784 1.00 91.06 89 MET A CA 1
ATOM 701 C C . MET A 1 89 ? -4.570 -12.464 5.838 1.00 91.06 89 MET A C 1
ATOM 703 O O . MET A 1 89 ? -5.261 -12.711 6.827 1.00 91.06 89 MET A O 1
ATOM 707 N N . ILE A 1 90 ? -5.051 -11.785 4.793 1.00 90.50 90 ILE A N 1
ATOM 708 C CA . ILE A 1 90 ? -6.418 -11.238 4.778 1.00 90.50 90 ILE A CA 1
ATOM 709 C C . ILE A 1 90 ? -7.479 -12.321 4.548 1.00 90.50 90 ILE A C 1
ATOM 711 O O . ILE A 1 90 ? -8.596 -12.164 5.034 1.00 90.50 90 ILE A O 1
ATOM 715 N N . LYS A 1 91 ? -7.134 -13.431 3.877 1.00 82.94 91 LYS A N 1
ATOM 716 C CA . LYS A 1 91 ? -8.015 -14.604 3.732 1.00 82.94 91 LYS A CA 1
ATOM 717 C C . LYS A 1 91 ? -8.155 -15.391 5.037 1.00 82.94 91 LYS A C 1
ATOM 719 O O . LYS A 1 91 ? -9.217 -15.949 5.284 1.00 82.94 91 LYS A O 1
ATOM 724 N N . THR A 1 92 ? -7.117 -15.427 5.874 1.00 66.75 92 THR A N 1
ATOM 725 C CA . THR A 1 92 ? -7.136 -16.182 7.142 1.00 66.75 92 THR A CA 1
ATOM 726 C C . THR A 1 92 ? -7.731 -15.388 8.310 1.00 66.75 92 THR A C 1
ATOM 728 O O . THR A 1 92 ? -8.224 -15.992 9.256 1.00 66.75 92 THR A O 1
ATOM 731 N N . LYS A 1 93 ? -7.754 -14.046 8.25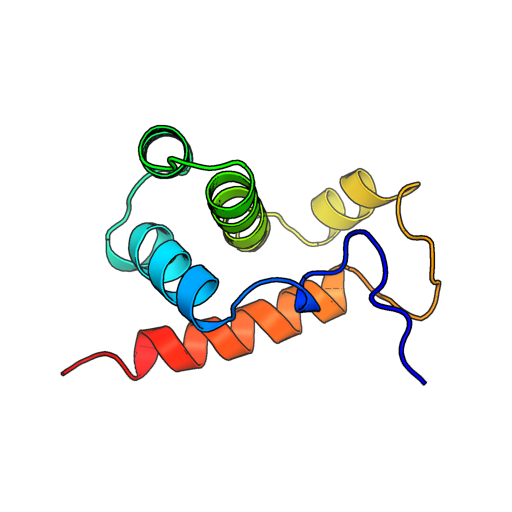8 1.00 56.66 93 LYS A N 1
ATOM 732 C CA . LYS A 1 93 ? -8.417 -13.173 9.257 1.00 56.66 93 LYS A CA 1
ATOM 733 C C . LYS A 1 93 ? -9.960 -13.147 9.118 1.00 56.66 93 LYS A C 1
ATOM 735 O O . LYS A 1 93 ? -10.586 -12.096 9.272 1.00 56.66 93 LYS A O 1
ATOM 740 N N . VAL A 1 94 ? -10.577 -14.282 8.790 1.00 47.56 94 VAL A N 1
ATOM 741 C CA . VAL A 1 94 ? -12.038 -14.477 8.807 1.00 47.56 94 VAL A CA 1
ATOM 742 C C . VAL A 1 94 ? -12.394 -15.312 10.036 1.00 47.56 94 VAL A C 1
ATOM 744 O O . VAL A 1 94 ? -12.760 -16.469 9.891 1.00 47.56 94 VAL A O 1
ATOM 747 N N . VAL A 1 95 ? -12.222 -14.740 11.233 1.00 38.94 95 VAL A N 1
ATOM 748 C CA . VAL A 1 95 ? -12.933 -15.092 12.480 1.00 38.94 95 VAL A CA 1
ATOM 749 C C . VAL A 1 95 ? -12.939 -13.857 13.372 1.00 38.94 95 VAL A C 1
ATOM 751 O O . VAL A 1 95 ? -11.836 -13.301 13.580 1.00 38.94 95 VAL A O 1
#

Mean predicted aligned error: 6.24 Å

Sequence (95 aa):
MNKDPKGCFCKYSINKLADVARGKFVEHRSTIDLMESAKSETEKDEVAIVSLFDVDDETLVELMKNKLEDERCSVVSCRKMLKRQIEGMIKTKVV

pLDDT: mean 84.19, std 15.38, range [38.94, 97.25]